Protein AF-A0A3B9UQI2-F1 (afdb_monomer)

Structure (mmCIF, N/CA/C/O backbone):
data_AF-A0A3B9UQI2-F1
#
_entry.id   AF-A0A3B9UQI2-F1
#
loop_
_atom_site.group_PDB
_atom_site.id
_atom_site.type_symbol
_atom_site.label_atom_id
_atom_site.label_alt_id
_atom_site.label_comp_id
_atom_site.label_asym_id
_atom_site.label_entity_id
_atom_site.label_seq_id
_atom_site.pdbx_PDB_ins_code
_atom_site.Cartn_x
_atom_site.Cartn_y
_atom_site.Cartn_z
_atom_site.occupancy
_atom_site.B_iso_or_equiv
_atom_site.auth_seq_id
_atom_site.auth_comp_id
_atom_site.auth_asym_id
_atom_site.auth_atom_id
_atom_site.pdbx_PDB_model_num
ATOM 1 N N . MET A 1 1 ? -28.821 12.471 5.428 1.00 46.06 1 MET A N 1
AT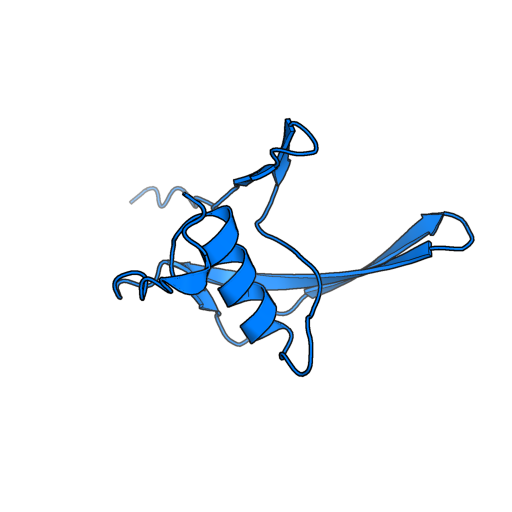OM 2 C CA . MET A 1 1 ? -27.438 12.896 5.689 1.00 46.06 1 MET A CA 1
ATOM 3 C C . MET A 1 1 ? -26.778 12.873 4.334 1.00 46.06 1 MET A C 1
ATOM 5 O O . MET A 1 1 ? -26.835 11.831 3.697 1.00 46.06 1 MET A O 1
ATOM 9 N N . ASP A 1 2 ? -26.311 14.015 3.836 1.00 52.88 2 ASP A N 1
ATOM 10 C CA . ASP A 1 2 ? -25.427 14.006 2.671 1.00 52.88 2 ASP A CA 1
ATOM 11 C C . ASP A 1 2 ? -24.122 13.367 3.146 1.00 52.88 2 ASP A C 1
ATOM 13 O O . ASP A 1 2 ? -23.292 14.019 3.777 1.00 52.88 2 ASP A O 1
ATOM 17 N N . GLU A 1 3 ? -24.002 12.053 2.971 1.00 65.75 3 GLU A N 1
ATOM 18 C CA . GLU A 1 3 ? -22.759 11.331 3.223 1.00 65.75 3 GLU A CA 1
ATOM 19 C C . GLU A 1 3 ? -21.798 11.698 2.096 1.00 65.75 3 GLU A C 1
ATOM 21 O O . GLU A 1 3 ? -21.705 11.022 1.071 1.00 65.75 3 GLU A O 1
ATOM 26 N N . ASN A 1 4 ? -21.136 12.844 2.249 1.00 81.81 4 ASN A N 1
ATOM 27 C CA . ASN A 1 4 ? -20.018 13.201 1.396 1.00 81.81 4 ASN A CA 1
ATOM 28 C C . ASN A 1 4 ? -18.945 12.135 1.603 1.00 81.81 4 ASN A C 1
ATOM 30 O O . ASN A 1 4 ? -18.316 12.070 2.655 1.00 81.81 4 ASN A O 1
ATOM 34 N N . LEU A 1 5 ? -18.791 11.269 0.607 1.00 85.69 5 LEU A N 1
ATOM 35 C CA . LEU A 1 5 ? -17.752 10.256 0.594 1.00 85.69 5 LEU A CA 1
ATOM 36 C C . LEU A 1 5 ? -16.394 10.954 0.503 1.00 85.69 5 LEU A C 1
ATOM 38 O O . LEU A 1 5 ? -16.059 11.558 -0.520 1.00 85.69 5 LEU A O 1
ATOM 42 N N . GLU A 1 6 ? -15.624 10.868 1.579 1.00 89.50 6 GLU A N 1
ATOM 43 C CA . GLU A 1 6 ? -14.277 11.416 1.660 1.00 89.50 6 GLU A CA 1
ATOM 44 C C . GLU A 1 6 ? -13.240 10.306 1.475 1.00 89.50 6 GLU A C 1
ATOM 46 O O . GLU A 1 6 ? -13.433 9.164 1.891 1.00 89.50 6 GLU A O 1
ATOM 51 N N . PHE A 1 7 ? -12.119 10.651 0.842 1.00 91.06 7 PHE A N 1
ATOM 52 C CA . PHE A 1 7 ? -10.990 9.747 0.654 1.00 91.06 7 PHE A CA 1
ATOM 53 C C . PHE A 1 7 ? -9.723 10.378 1.212 1.00 91.06 7 PHE A C 1
ATOM 55 O O . PHE A 1 7 ? -9.452 11.561 0.993 1.00 91.06 7 PHE A O 1
ATOM 62 N N . LEU A 1 8 ? -8.905 9.558 1.868 1.00 90.38 8 LEU A N 1
ATOM 63 C CA . LEU A 1 8 ? -7.564 9.948 2.267 1.00 90.38 8 LEU A CA 1
ATOM 64 C C . LEU A 1 8 ? -6.662 10.065 1.031 1.00 90.38 8 LEU A C 1
ATOM 66 O O . LEU A 1 8 ? -6.491 9.104 0.281 1.00 90.38 8 LEU A O 1
ATOM 70 N N . ALA A 1 9 ? -6.025 11.220 0.862 1.00 91.69 9 ALA A N 1
ATOM 71 C CA . ALA A 1 9 ? -4.920 11.408 -0.069 1.00 91.69 9 ALA A CA 1
ATOM 72 C C . ALA A 1 9 ? -3.712 11.979 0.677 1.00 91.69 9 ALA A C 1
ATOM 74 O O . ALA A 1 9 ? -3.852 12.839 1.545 1.00 91.69 9 ALA A O 1
ATOM 75 N N . VAL A 1 10 ? -2.519 11.537 0.299 1.00 90.06 10 VAL A N 1
ATOM 76 C CA . VAL A 1 10 ? -1.242 12.007 0.833 1.00 90.06 10 VAL A CA 1
ATOM 77 C C . VAL A 1 10 ? -0.502 12.818 -0.221 1.00 90.06 10 VAL A C 1
ATOM 79 O O . VAL A 1 10 ? -0.596 12.564 -1.428 1.00 90.06 10 VAL A O 1
ATOM 82 N N . LYS A 1 11 ? 0.247 13.827 0.227 1.00 88.75 11 LYS A N 1
ATOM 83 C CA . LYS A 1 11 ? 1.094 14.631 -0.652 1.00 88.75 11 LYS A CA 1
ATOM 84 C C . LYS A 1 11 ? 2.521 14.105 -0.599 1.00 88.75 11 LYS A C 1
ATOM 86 O O . LYS A 1 11 ? 3.244 14.332 0.367 1.00 88.75 11 LYS A O 1
ATOM 91 N N . SER A 1 12 ? 2.946 13.448 -1.672 1.00 81.44 12 SER A N 1
ATOM 92 C CA . SER A 1 12 ? 4.299 12.901 -1.787 1.00 81.44 12 SER A CA 1
ATOM 93 C C . SER A 1 12 ? 5.351 14.011 -1.672 1.00 81.44 12 SER A C 1
ATOM 95 O O . SER A 1 12 ? 5.376 14.918 -2.507 1.00 81.44 12 SER A O 1
ATOM 97 N N . LYS A 1 13 ? 6.269 13.911 -0.698 1.00 78.31 13 LYS A N 1
ATOM 98 C CA . LYS A 1 13 ? 7.411 14.842 -0.559 1.00 78.31 13 LYS A CA 1
ATOM 99 C C . LYS A 1 13 ? 8.331 14.815 -1.787 1.00 78.31 13 LYS A C 1
ATOM 101 O O . LYS A 1 13 ? 8.786 15.861 -2.232 1.00 78.31 13 LYS A O 1
ATOM 106 N N . LEU A 1 14 ? 8.553 13.631 -2.368 1.00 77.25 14 LEU A N 1
ATOM 107 C CA . LEU A 1 14 ? 9.452 13.434 -3.514 1.00 77.25 14 LEU A CA 1
ATOM 108 C C . LEU A 1 14 ? 8.915 14.038 -4.815 1.00 77.25 14 LEU A C 1
ATOM 110 O O . LEU A 1 14 ? 9.676 14.580 -5.609 1.00 77.25 14 LEU A O 1
ATOM 114 N N . SER A 1 15 ? 7.609 13.910 -5.061 1.00 80.12 15 SER A N 1
ATOM 115 C CA . SER A 1 15 ? 7.012 14.311 -6.342 1.00 80.12 15 SER A CA 1
ATOM 116 C C . SER A 1 15 ? 6.113 15.544 -6.262 1.00 80.12 15 SER A C 1
ATOM 118 O O . SER A 1 15 ? 5.655 16.014 -7.300 1.00 80.12 15 SER A O 1
ATOM 120 N N . ASN A 1 16 ? 5.851 16.058 -5.056 1.00 85.38 16 ASN A N 1
ATOM 121 C CA . ASN A 1 16 ? 4.940 17.170 -4.767 1.00 85.38 16 ASN A CA 1
ATOM 122 C C . ASN A 1 16 ? 3.523 16.983 -5.354 1.00 85.38 16 ASN A C 1
ATOM 124 O O . ASN A 1 16 ? 2.820 17.956 -5.633 1.00 85.38 16 ASN A O 1
ATOM 128 N N . ARG A 1 17 ? 3.102 15.727 -5.551 1.00 88.31 17 ARG A N 1
ATOM 129 C CA . ARG A 1 17 ? 1.797 15.337 -6.098 1.00 88.31 17 ARG A CA 1
ATOM 130 C C . ARG A 1 17 ? 0.939 14.673 -5.027 1.00 88.31 17 ARG A C 1
ATOM 132 O O . ARG A 1 17 ? 1.463 13.968 -4.166 1.00 88.31 17 ARG A O 1
ATOM 139 N N . TRP A 1 18 ? -0.367 14.898 -5.120 1.00 92.31 18 TRP A N 1
ATOM 140 C CA . TRP A 1 18 ? -1.369 14.189 -4.330 1.00 92.31 18 TRP A CA 1
ATOM 141 C C . TRP A 1 18 ? -1.645 12.813 -4.932 1.00 92.31 18 TRP A C 1
ATOM 143 O O . TRP A 1 18 ? -1.698 12.666 -6.156 1.00 92.31 18 TRP A O 1
ATOM 153 N N . GLY A 1 19 ? -1.823 11.818 -4.074 1.00 92.38 19 GLY A N 1
ATOM 154 C CA . GLY A 1 19 ? -2.208 10.463 -4.451 1.00 92.38 19 GLY A CA 1
ATOM 155 C C . GLY A 1 19 ? -2.583 9.642 -3.224 1.00 92.38 19 GLY A C 1
ATOM 156 O O . GLY A 1 19 ? -2.611 10.165 -2.116 1.00 92.38 19 GLY A O 1
ATOM 157 N N . PHE A 1 20 ? -2.875 8.361 -3.419 1.00 93.62 20 PHE A N 1
ATOM 158 C CA . PHE A 1 20 ? -3.077 7.439 -2.302 1.00 93.62 20 PHE A CA 1
ATOM 159 C C . PHE A 1 20 ? -1.746 7.031 -1.679 1.00 93.62 20 PHE A C 1
ATOM 161 O O . PHE A 1 20 ? -0.723 7.008 -2.377 1.00 93.62 20 PHE A O 1
ATOM 168 N N . ALA A 1 21 ? -1.797 6.696 -0.388 1.00 93.44 21 ALA A N 1
ATOM 169 C CA . ALA A 1 21 ? -0.660 6.117 0.304 1.00 93.44 21 ALA A CA 1
ATOM 170 C C . ALA A 1 21 ? -0.258 4.807 -0.373 1.00 93.44 21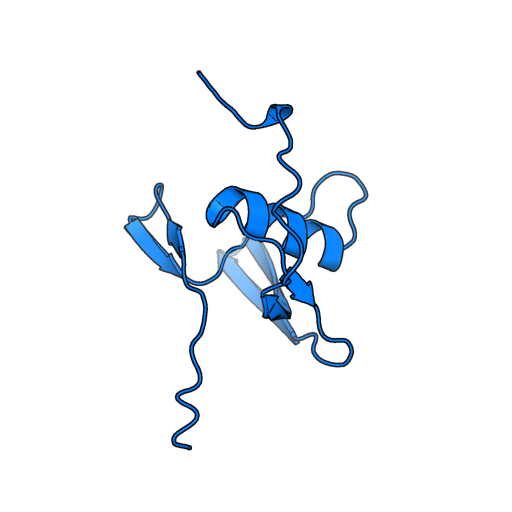 ALA A C 1
ATOM 172 O O . ALA A 1 21 ? -1.123 4.009 -0.757 1.00 93.44 21 ALA A O 1
ATOM 173 N N . LYS A 1 22 ? 1.039 4.633 -0.621 1.00 93.50 22 LYS A N 1
ATOM 174 C CA . LYS A 1 22 ? 1.536 3.496 -1.402 1.00 93.50 22 LYS A CA 1
ATOM 175 C C . LYS A 1 22 ? 3.043 3.310 -1.203 1.00 93.50 22 LYS A C 1
ATOM 177 O O . LYS A 1 22 ? 3.812 4.267 -1.321 1.00 93.50 22 LYS A O 1
ATOM 182 N N . GLY A 1 23 ? 3.451 2.052 -1.262 1.00 93.38 23 GLY A N 1
ATOM 183 C CA . GLY A 1 23 ? 4.841 1.682 -1.472 1.00 93.38 23 GLY A CA 1
ATOM 184 C C . GLY A 1 23 ? 4.978 0.266 -1.991 1.00 93.38 23 GLY A C 1
ATOM 185 O O . GLY A 1 23 ? 4.056 -0.273 -2.612 1.00 93.38 23 GLY A O 1
ATOM 186 N N . HIS A 1 24 ? 6.177 -0.281 -1.852 1.00 95.31 24 HIS A N 1
ATOM 187 C CA . HIS A 1 24 ? 6.485 -1.620 -2.334 1.00 95.31 24 HIS A CA 1
ATOM 188 C C . HIS A 1 24 ? 6.295 -2.627 -1.205 1.00 95.31 24 HIS A C 1
ATOM 190 O O . HIS A 1 24 ? 6.458 -2.291 -0.040 1.00 95.31 24 HIS A O 1
ATOM 196 N N . VAL A 1 25 ? 5.968 -3.864 -1.573 1.00 95.81 25 VAL A N 1
ATOM 197 C CA . VAL A 1 25 ? 5.995 -4.978 -0.623 1.00 95.81 25 VAL A CA 1
ATOM 198 C C . VAL A 1 25 ? 7.433 -5.176 -0.160 1.00 95.81 25 VAL A C 1
ATOM 200 O O . VAL A 1 25 ? 8.340 -5.260 -0.996 1.00 95.81 25 VAL A O 1
ATOM 203 N N . GLU A 1 26 ? 7.631 -5.250 1.152 1.00 94.12 26 GLU A N 1
ATOM 204 C CA . GLU A 1 26 ? 8.936 -5.471 1.766 1.00 94.12 26 GLU A CA 1
ATOM 205 C C . GLU A 1 26 ? 8.996 -6.848 2.440 1.00 94.12 26 GLU A C 1
ATOM 207 O O . GLU A 1 26 ? 8.007 -7.348 2.968 1.00 94.12 26 GLU A O 1
ATOM 212 N N . PHE A 1 27 ? 10.175 -7.476 2.427 1.00 92.56 27 PHE A N 1
ATOM 213 C CA . PHE A 1 27 ? 10.428 -8.774 3.068 1.00 92.56 27 PHE A CA 1
ATOM 214 C C . PHE A 1 27 ? 9.394 -9.863 2.706 1.00 92.56 27 PHE A C 1
ATOM 216 O O . PHE A 1 27 ? 9.289 -10.245 1.541 1.00 92.56 27 PHE A O 1
ATOM 223 N N . GLU A 1 28 ? 8.682 -10.392 3.706 1.00 94.88 28 GLU A N 1
ATOM 224 C CA . GLU A 1 28 ? 7.651 -11.430 3.583 1.00 94.88 28 GLU A CA 1
ATOM 225 C C . GLU A 1 28 ? 6.241 -10.876 3.869 1.00 94.88 28 GLU A C 1
ATOM 227 O O . GLU A 1 28 ? 5.330 -11.641 4.185 1.00 94.88 28 GLU A O 1
ATOM 232 N N . GLU A 1 29 ? 6.051 -9.554 3.772 1.00 96.25 29 GLU A N 1
ATOM 233 C CA . GLU A 1 29 ? 4.744 -8.924 3.964 1.00 96.25 29 GLU A CA 1
ATOM 234 C C . GLU A 1 29 ? 3.717 -9.422 2.941 1.00 96.25 29 GLU A C 1
ATOM 236 O O . GLU A 1 29 ? 3.977 -9.577 1.742 1.00 96.25 29 GLU A O 1
ATOM 241 N N . THR A 1 30 ? 2.485 -9.593 3.404 1.00 96.81 30 THR A N 1
ATOM 242 C CA . THR A 1 30 ? 1.324 -9.651 2.523 1.00 96.81 30 THR A CA 1
ATOM 243 C C . THR A 1 30 ? 1.001 -8.261 1.980 1.00 96.81 30 THR A C 1
ATOM 245 O O . THR A 1 30 ? 1.233 -7.241 2.622 1.00 96.81 30 THR A O 1
ATOM 248 N N . GLU A 1 31 ? 0.337 -8.204 0.825 1.00 96.75 31 GLU A N 1
ATOM 249 C CA . GLU A 1 31 ? -0.106 -6.942 0.213 1.00 96.75 31 GLU A CA 1
ATOM 250 C C . GLU A 1 31 ? -0.939 -6.064 1.168 1.00 96.75 31 GLU A C 1
ATOM 252 O O . GLU A 1 31 ? -0.893 -4.836 1.094 1.00 96.75 31 GLU A O 1
ATOM 257 N N . LYS A 1 32 ? -1.708 -6.692 2.070 1.00 96.62 32 LYS A N 1
ATOM 258 C CA . LYS A 1 32 ? -2.513 -5.994 3.080 1.00 96.62 32 LYS A CA 1
ATOM 259 C C . LYS A 1 32 ? -1.658 -5.437 4.218 1.00 96.62 32 LYS A C 1
ATOM 261 O O . LYS A 1 32 ? -1.960 -4.349 4.699 1.00 96.62 32 LYS A O 1
ATOM 266 N N . GLU A 1 33 ? -0.635 -6.166 4.657 1.00 96.56 33 GLU A N 1
ATOM 267 C CA . GLU A 1 33 ? 0.315 -5.685 5.670 1.00 96.56 33 GLU A CA 1
ATOM 268 C C . GLU A 1 33 ? 1.104 -4.496 5.129 1.00 96.56 33 GLU A C 1
ATOM 270 O O . GLU A 1 33 ? 1.105 -3.445 5.765 1.00 96.56 33 GLU A O 1
ATOM 275 N N . THR A 1 34 ? 1.621 -4.605 3.902 1.00 97.00 34 THR A N 1
ATOM 276 C CA . THR A 1 34 ? 2.265 -3.493 3.194 1.00 97.00 34 THR A CA 1
ATOM 277 C C . THR A 1 34 ? 1.345 -2.274 3.105 1.00 97.00 34 THR A C 1
ATOM 279 O O . THR A 1 34 ? 1.748 -1.170 3.452 1.00 97.00 34 THR A O 1
ATOM 282 N N . ALA A 1 35 ? 0.082 -2.444 2.694 1.00 96.19 35 ALA A N 1
ATOM 283 C CA . ALA A 1 35 ? -0.854 -1.321 2.595 1.00 96.19 35 ALA A CA 1
ATOM 284 C C . ALA A 1 35 ? -1.119 -0.636 3.950 1.00 96.19 35 ALA A C 1
ATOM 286 O O . ALA A 1 35 ? -1.226 0.588 4.001 1.00 96.19 35 ALA A O 1
ATOM 287 N N . LYS A 1 36 ? -1.212 -1.402 5.045 1.00 95.25 36 LYS A N 1
ATOM 288 C CA . LYS A 1 36 ? -1.373 -0.847 6.398 1.00 95.25 36 LYS A CA 1
ATOM 289 C C . LYS A 1 36 ? -0.131 -0.081 6.851 1.00 95.25 36 LYS A C 1
ATOM 291 O O . LYS A 1 36 ? -0.280 1.030 7.353 1.00 95.25 36 LYS A O 1
ATOM 296 N N . ARG A 1 37 ? 1.062 -0.652 6.652 1.00 95.69 37 ARG A N 1
ATOM 297 C CA . ARG A 1 37 ? 2.339 -0.019 7.009 1.00 95.69 37 ARG A CA 1
ATOM 298 C C . ARG A 1 37 ? 2.531 1.302 6.263 1.00 95.69 37 ARG A C 1
ATOM 300 O O . ARG A 1 37 ? 2.730 2.327 6.895 1.00 95.69 37 ARG A O 1
ATOM 307 N N . GLU A 1 38 ? 2.361 1.309 4.945 1.00 95.25 38 GLU A N 1
ATOM 308 C CA . GLU A 1 38 ? 2.549 2.509 4.114 1.00 95.25 38 GLU A CA 1
ATOM 309 C C . GLU A 1 38 ? 1.573 3.643 4.470 1.00 95.25 38 GLU A C 1
ATOM 311 O O . GLU A 1 38 ? 1.927 4.820 4.442 1.00 95.25 38 GLU A O 1
ATOM 316 N N . VAL A 1 39 ? 0.328 3.311 4.833 1.00 93.88 39 VAL A N 1
ATOM 317 C CA . VAL A 1 39 ? -0.640 4.308 5.319 1.00 93.88 39 VAL A CA 1
ATOM 318 C C . VAL A 1 39 ? -0.212 4.878 6.673 1.00 93.88 39 VAL A C 1
ATOM 320 O O . VAL A 1 39 ? -0.333 6.087 6.887 1.00 93.88 39 VAL A O 1
ATOM 323 N N . LEU A 1 40 ? 0.317 4.044 7.569 1.00 92.00 40 LEU A N 1
ATOM 324 C CA . LEU A 1 40 ? 0.851 4.499 8.850 1.00 92.00 40 LEU A CA 1
ATOM 325 C C . LEU A 1 40 ? 2.082 5.403 8.653 1.00 92.00 40 LEU A C 1
ATOM 327 O O . LEU A 1 40 ? 2.113 6.493 9.216 1.00 92.00 40 LEU A O 1
ATOM 331 N N . GLU A 1 41 ? 3.031 5.013 7.804 1.00 89.81 41 GLU A N 1
ATOM 332 C CA . GLU A 1 41 ? 4.248 5.777 7.487 1.00 89.81 41 GLU A CA 1
ATOM 333 C C . GLU A 1 41 ? 3.943 7.136 6.828 1.00 89.81 41 GLU A C 1
ATOM 335 O O . GLU A 1 41 ? 4.479 8.178 7.222 1.00 89.81 41 GLU A O 1
ATOM 340 N N . GLU A 1 42 ? 3.077 7.158 5.807 1.00 90.06 42 GLU A N 1
ATOM 341 C CA . GLU A 1 42 ? 2.832 8.367 5.009 1.00 90.06 42 GLU A CA 1
ATOM 342 C C . GLU A 1 42 ? 1.758 9.291 5.608 1.00 90.06 42 GLU A C 1
ATOM 344 O O . GLU A 1 42 ? 1.774 10.498 5.331 1.00 90.06 42 GLU A O 1
ATOM 349 N N . ALA A 1 43 ? 0.821 8.757 6.402 1.00 89.44 43 ALA A N 1
ATOM 350 C CA . ALA A 1 43 ? -0.323 9.507 6.934 1.00 89.44 43 ALA A CA 1
ATOM 351 C C . ALA A 1 43 ? -0.491 9.445 8.463 1.00 89.44 43 ALA A C 1
ATOM 353 O O . ALA A 1 43 ? -1.290 10.213 9.002 1.00 89.44 43 ALA A O 1
ATOM 354 N N . GLY A 1 44 ? 0.246 8.588 9.175 1.00 88.00 44 GLY A N 1
ATOM 355 C CA . GLY A 1 44 ? 0.213 8.510 10.640 1.00 88.00 44 GLY A CA 1
ATOM 356 C C . GLY A 1 44 ? -1.079 7.931 11.219 1.00 88.00 44 GLY A C 1
ATOM 357 O O . GLY A 1 44 ? -1.431 8.243 12.356 1.00 88.00 44 GLY A O 1
ATOM 358 N N . ILE A 1 45 ? -1.815 7.134 10.441 1.00 88.88 45 ILE A N 1
ATOM 359 C CA . ILE A 1 45 ? -3.140 6.621 10.811 1.00 88.88 45 ILE A CA 1
ATOM 360 C C . ILE A 1 45 ? -3.245 5.114 10.598 1.00 88.88 45 ILE A C 1
ATOM 362 O O . ILE A 1 45 ? -2.704 4.558 9.647 1.00 88.88 45 ILE A O 1
ATOM 366 N N . ASN A 1 46 ? -4.000 4.459 11.477 1.00 92.25 46 ASN A N 1
ATOM 367 C CA . ASN A 1 46 ? -4.369 3.059 11.322 1.00 92.25 46 ASN A CA 1
ATOM 368 C C . ASN A 1 46 ? -5.600 2.921 10.428 1.00 92.25 46 ASN A C 1
ATOM 370 O O . ASN A 1 46 ? -6.521 3.740 10.483 1.00 92.25 46 ASN A O 1
ATOM 374 N N . ILE A 1 47 ? -5.657 1.823 9.677 1.00 94.12 47 ILE A N 1
ATOM 375 C CA . ILE A 1 47 ? -6.799 1.497 8.823 1.00 94.12 47 ILE A CA 1
ATOM 376 C C . ILE A 1 47 ? -7.243 0.042 8.967 1.00 94.12 47 ILE A C 1
ATOM 378 O O . ILE A 1 47 ? -6.435 -0.872 9.174 1.00 94.12 47 ILE A O 1
ATOM 382 N N . ASN A 1 48 ? -8.539 -0.175 8.766 1.00 94.88 48 ASN A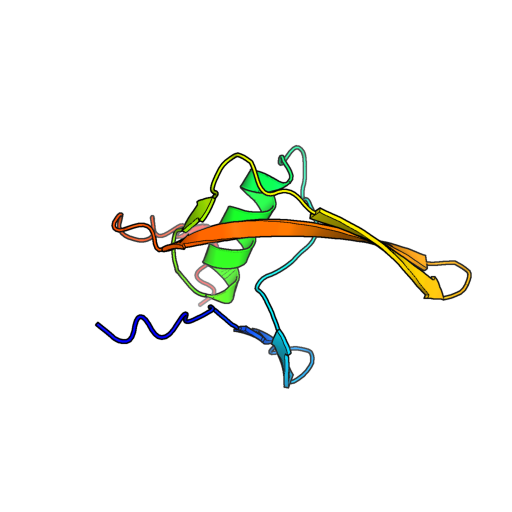 N 1
ATOM 383 C CA . ASN A 1 48 ? -9.144 -1.491 8.632 1.00 94.88 48 ASN A CA 1
ATOM 384 C C . ASN A 1 48 ? -9.467 -1.736 7.159 1.00 94.88 48 ASN A C 1
ATOM 386 O O . ASN A 1 48 ? -10.324 -1.080 6.575 1.00 94.88 48 ASN A O 1
ATOM 390 N N . ILE A 1 49 ? -8.740 -2.667 6.539 1.00 95.69 49 ILE A N 1
ATOM 391 C CA . ILE A 1 49 ? -8.978 -3.051 5.14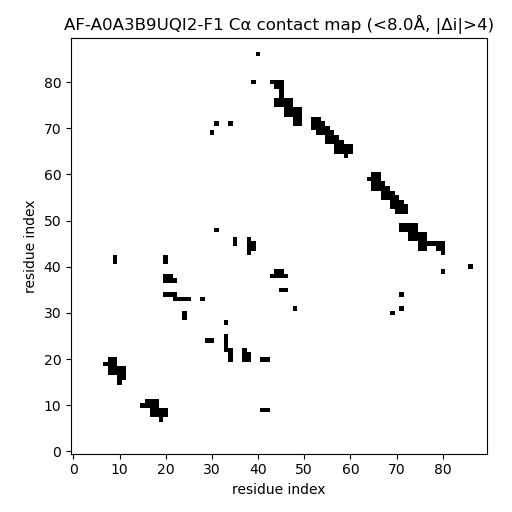5 1.00 95.69 49 ILE A CA 1
ATOM 392 C C . ILE A 1 49 ? -10.242 -3.903 5.085 1.00 95.69 49 ILE A C 1
ATOM 394 O O . ILE A 1 49 ? -10.316 -4.941 5.745 1.00 95.69 49 ILE A O 1
ATOM 398 N N . HIS A 1 50 ? -11.197 -3.498 4.251 1.00 95.19 50 HIS A N 1
ATOM 399 C CA . HIS A 1 50 ? -12.389 -4.289 3.994 1.00 95.19 50 HIS A CA 1
ATOM 400 C C . HIS A 1 50 ? -12.046 -5.521 3.162 1.00 95.19 50 HIS A C 1
ATOM 402 O O . HIS A 1 50 ? -11.386 -5.452 2.119 1.00 95.19 50 HIS A O 1
ATOM 408 N N . ASP A 1 51 ? -12.564 -6.663 3.594 1.00 90.75 51 ASP A N 1
ATOM 409 C CA . ASP A 1 51 ? -12.585 -7.847 2.754 1.00 90.75 51 ASP A CA 1
ATOM 410 C C . ASP A 1 51 ? -13.563 -7.665 1.587 1.00 90.75 51 ASP A C 1
ATOM 412 O O . ASP A 1 51 ? -14.586 -6.993 1.693 1.00 90.75 51 ASP A O 1
ATOM 416 N N . GLY A 1 52 ? -13.242 -8.273 0.444 1.00 92.69 52 GLY A N 1
ATOM 417 C CA . GLY A 1 52 ? -14.103 -8.251 -0.743 1.00 92.69 52 GLY A CA 1
ATOM 418 C C . GLY A 1 52 ? -13.764 -7.183 -1.784 1.00 92.69 52 GLY A C 1
ATOM 419 O O . GLY A 1 52 ? -14.260 -7.283 -2.905 1.00 92.69 52 GLY A O 1
ATOM 420 N N . PHE A 1 53 ? -12.869 -6.232 -1.489 1.00 96.06 53 PHE A N 1
ATOM 421 C CA . PHE A 1 53 ? -12.312 -5.333 -2.504 1.00 96.06 53 PHE A CA 1
ATOM 422 C C . PHE A 1 53 ? -10.792 -5.479 -2.621 1.00 96.06 53 PHE A C 1
ATOM 424 O O . PHE A 1 53 ? -10.032 -5.079 -1.740 1.00 96.06 53 PHE A O 1
ATOM 431 N N . ARG A 1 54 ? -10.351 -6.034 -3.753 1.00 96.50 54 ARG A N 1
ATOM 432 C CA . ARG A 1 54 ? -8.951 -6.072 -4.184 1.00 96.50 54 ARG A CA 1
ATOM 433 C C . ARG A 1 54 ? -8.909 -5.869 -5.690 1.00 96.50 54 ARG A C 1
ATOM 435 O O . ARG A 1 54 ? -9.399 -6.716 -6.437 1.00 96.50 54 ARG A O 1
ATOM 442 N N . MET A 1 55 ? -8.306 -4.777 -6.141 1.00 97.50 55 MET A N 1
ATOM 443 C CA . MET A 1 55 ? -8.166 -4.476 -7.565 1.00 97.50 55 MET A CA 1
ATOM 444 C C . MET A 1 55 ? -6.694 -4.449 -7.952 1.00 97.50 55 MET A C 1
ATOM 446 O O . MET A 1 55 ? -5.902 -3.753 -7.334 1.00 97.50 55 MET A O 1
ATOM 450 N N . LYS A 1 56 ? -6.336 -5.184 -9.003 1.00 97.56 56 LYS A N 1
ATOM 451 C CA . LYS A 1 56 ? -4.987 -5.199 -9.568 1.00 97.56 56 LYS A CA 1
ATOM 452 C C . LYS A 1 56 ? -4.973 -4.457 -10.898 1.00 97.56 56 LYS A C 1
ATOM 454 O O . LYS A 1 56 ? -5.846 -4.690 -11.734 1.00 97.56 56 LYS A O 1
ATOM 459 N N . ILE A 1 57 ? -3.965 -3.616 -11.103 1.00 97.31 57 ILE A N 1
ATOM 460 C CA . ILE A 1 57 ? -3.617 -3.070 -12.417 1.00 97.31 57 ILE A CA 1
ATOM 461 C C . ILE A 1 57 ? -2.156 -3.371 -12.740 1.00 97.31 57 ILE A C 1
ATOM 463 O O . ILE A 1 57 ? -1.292 -3.327 -11.866 1.00 97.31 57 ILE A O 1
ATOM 467 N N . ASP A 1 58 ? -1.886 -3.608 -14.020 1.00 97.06 58 ASP A N 1
ATOM 468 C CA . ASP A 1 58 ? -0.547 -3.832 -14.551 1.00 97.06 58 ASP A CA 1
ATOM 469 C C . ASP A 1 58 ? -0.283 -2.856 -15.693 1.00 97.06 58 ASP A C 1
ATOM 471 O O . ASP A 1 58 ? -1.084 -2.727 -16.622 1.00 97.06 58 ASP A O 1
ATOM 475 N N . TYR A 1 59 ? 0.857 -2.175 -15.655 1.00 94.94 59 TYR A N 1
ATOM 476 C CA . TYR A 1 59 ? 1.274 -1.285 -16.732 1.00 94.94 59 TYR A CA 1
ATOM 477 C C . TYR A 1 59 ? 2.792 -1.247 -16.882 1.00 94.94 59 TYR A C 1
ATOM 479 O O . TYR A 1 59 ? 3.552 -1.669 -16.013 1.00 94.94 59 TYR A O 1
ATOM 487 N N . LYS A 1 60 ? 3.260 -0.745 -18.024 1.00 96.25 60 LYS A N 1
ATOM 488 C CA . LYS A 1 60 ? 4.684 -0.512 -18.271 1.00 96.25 60 LYS A CA 1
ATOM 489 C C . LYS A 1 60 ? 5.005 0.950 -18.004 1.00 96.25 60 LYS A C 1
ATOM 491 O O . LYS A 1 60 ? 4.367 1.825 -18.579 1.00 96.25 60 LYS A O 1
ATOM 496 N N . ILE A 1 61 ? 6.002 1.211 -17.161 1.00 91.44 61 ILE A N 1
ATOM 497 C CA . ILE A 1 61 ? 6.584 2.557 -17.031 1.00 91.44 61 ILE A CA 1
ATOM 498 C C . ILE A 1 61 ? 7.456 2.846 -18.258 1.00 91.44 61 ILE A C 1
ATOM 500 O O . ILE A 1 61 ? 7.437 3.949 -18.795 1.00 91.44 61 ILE A O 1
ATOM 504 N N . ASN A 1 62 ? 8.205 1.841 -18.714 1.00 94.00 62 ASN A N 1
ATOM 505 C CA . ASN A 1 62 ? 8.955 1.832 -19.968 1.00 94.00 62 ASN A CA 1
ATOM 506 C C . ASN A 1 62 ? 9.118 0.377 -20.452 1.00 94.00 62 ASN A C 1
ATOM 508 O O . ASN A 1 62 ? 8.563 -0.542 -19.848 1.00 94.00 62 ASN A O 1
ATOM 512 N N . GLU A 1 63 ? 9.861 0.146 -21.537 1.00 93.69 63 GLU A N 1
ATOM 513 C CA . GLU A 1 63 ? 10.024 -1.193 -22.128 1.00 93.69 63 GLU A CA 1
ATOM 514 C C . GLU A 1 63 ? 10.571 -2.243 -21.149 1.00 93.69 63 GLU A C 1
ATOM 516 O O . GLU A 1 63 ? 10.193 -3.413 -21.241 1.00 93.69 63 GLU A O 1
ATOM 521 N N . ASN A 1 64 ? 11.380 -1.809 -20.179 1.00 95.19 64 ASN A N 1
ATOM 522 C CA . ASN A 1 64 ? 12.087 -2.674 -19.238 1.00 95.19 64 ASN A CA 1
ATOM 523 C C . ASN A 1 64 ? 11.424 -2.743 -17.857 1.00 95.19 64 ASN A C 1
ATOM 525 O O . ASN A 1 64 ? 11.651 -3.698 -17.119 1.00 95.19 64 ASN A O 1
ATOM 529 N N . ILE A 1 65 ? 10.600 -1.755 -17.495 1.00 94.88 65 ILE A N 1
ATOM 530 C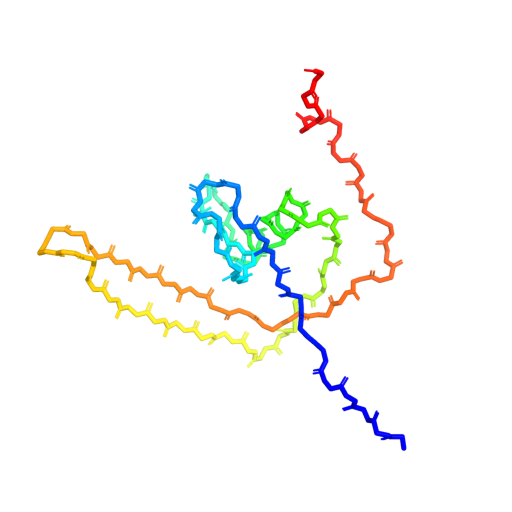 CA . ILE A 1 65 ? 9.986 -1.663 -16.167 1.00 94.88 65 ILE A CA 1
ATOM 531 C C . ILE A 1 65 ? 8.483 -1.902 -16.273 1.00 94.88 65 ILE A C 1
ATOM 533 O O . ILE A 1 65 ? 7.721 -1.042 -16.728 1.00 94.88 65 ILE A O 1
ATOM 537 N N . LYS A 1 66 ? 8.058 -3.074 -15.797 1.00 94.88 66 LYS A N 1
ATOM 538 C CA . LYS A 1 66 ? 6.656 -3.389 -15.516 1.00 94.88 66 LYS A CA 1
ATOM 539 C C . LYS A 1 66 ? 6.335 -2.998 -14.082 1.00 94.88 66 LYS A C 1
ATOM 541 O O . LYS A 1 66 ? 7.151 -3.203 -13.188 1.00 94.88 66 LYS A O 1
ATOM 546 N N . LYS A 1 67 ? 5.148 -2.447 -13.881 1.00 94.44 67 LYS A N 1
ATOM 547 C CA . LYS A 1 67 ? 4.621 -2.086 -12.578 1.00 94.44 67 LYS A CA 1
ATOM 548 C C . LYS A 1 67 ? 3.273 -2.756 -12.374 1.00 94.44 67 LYS A C 1
ATOM 550 O O . LYS A 1 67 ? 2.382 -2.629 -13.210 1.00 94.44 67 LYS A O 1
ATOM 555 N N . GLU A 1 68 ? 3.171 -3.440 -11.249 1.00 96.62 68 GLU A N 1
ATOM 556 C CA . GLU A 1 68 ? 1.940 -3.984 -10.696 1.00 96.62 68 GLU A CA 1
ATOM 557 C C . GLU A 1 68 ? 1.504 -3.078 -9.540 1.00 96.62 68 GLU A C 1
ATOM 559 O O . GLU A 1 68 ? 2.341 -2.626 -8.754 1.00 96.62 68 GLU A O 1
ATOM 564 N N . VAL A 1 69 ? 0.213 -2.758 -9.465 1.00 96.81 69 VAL A N 1
ATOM 565 C CA . VAL A 1 69 ? -0.367 -1.974 -8.368 1.00 96.81 69 VAL A CA 1
ATOM 566 C C . VAL A 1 69 ? -1.634 -2.663 -7.888 1.00 96.81 69 VAL A C 1
ATOM 568 O O . VAL A 1 69 ? -2.531 -2.943 -8.686 1.00 96.81 69 VAL A O 1
ATOM 571 N N . ILE A 1 70 ? -1.702 -2.907 -6.581 1.00 97.75 70 ILE A N 1
ATOM 572 C CA . ILE A 1 70 ? -2.861 -3.481 -5.903 1.00 97.75 70 ILE A CA 1
ATOM 573 C C . ILE A 1 70 ? -3.548 -2.385 -5.091 1.00 97.75 70 ILE A C 1
ATOM 575 O O . ILE A 1 70 ? -2.903 -1.672 -4.328 1.00 97.75 70 ILE A O 1
ATOM 579 N N . PHE A 1 71 ? -4.858 -2.256 -5.264 1.00 97.19 71 PHE A N 1
ATOM 580 C CA . PHE A 1 71 ? -5.714 -1.349 -4.516 1.00 97.19 71 PHE A CA 1
ATOM 581 C C . PHE A 1 71 ? -6.595 -2.134 -3.555 1.00 97.19 71 PHE A C 1
ATOM 583 O O . PHE A 1 71 ? -7.187 -3.154 -3.925 1.00 97.19 71 PHE A O 1
ATOM 590 N N . PHE A 1 72 ? -6.733 -1.584 -2.355 1.00 97.44 72 PHE A N 1
ATOM 591 C CA . PHE A 1 72 ? -7.650 -2.034 -1.319 1.00 97.44 72 PHE A CA 1
ATOM 592 C C . PHE A 1 72 ? -8.598 -0.897 -0.941 1.00 97.44 72 PHE A C 1
ATOM 594 O O . PHE A 1 72 ? -8.264 0.276 -1.116 1.00 97.44 72 PHE A O 1
ATOM 601 N N . LEU A 1 73 ? -9.771 -1.253 -0.419 1.00 96.19 73 LEU A N 1
ATOM 602 C CA . LEU A 1 73 ? -10.671 -0.311 0.234 1.00 96.19 73 LEU A CA 1
ATOM 603 C C . LEU A 1 73 ? -10.490 -0.469 1.739 1.00 96.19 73 LEU A C 1
ATOM 605 O O . LEU A 1 73 ? -10.449 -1.592 2.241 1.00 96.19 73 LEU A O 1
ATOM 609 N N . ALA A 1 74 ? -10.369 0.645 2.444 1.00 94.88 74 ALA A N 1
ATOM 610 C CA . ALA A 1 74 ? -10.170 0.642 3.877 1.00 94.88 74 ALA A CA 1
ATOM 611 C C . ALA A 1 74 ? -10.862 1.841 4.515 1.00 94.88 74 ALA A C 1
ATOM 613 O O . ALA A 1 74 ? -11.023 2.882 3.874 1.00 94.88 74 ALA A O 1
ATOM 614 N N . GLU A 1 75 ? -11.215 1.685 5.780 1.00 93.88 75 GLU A N 1
ATOM 615 C CA . GLU A 1 75 ? -11.728 2.748 6.636 1.00 93.88 75 GLU A CA 1
ATOM 616 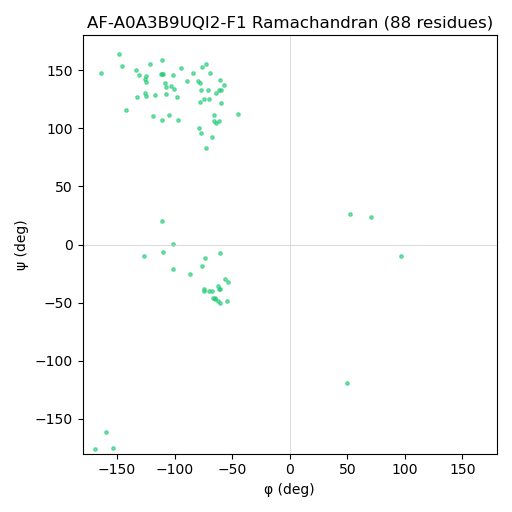C C . GLU A 1 75 ? -10.713 3.093 7.729 1.00 93.88 75 GLU A C 1
ATOM 618 O O . GLU A 1 75 ? -9.829 2.293 8.056 1.00 93.88 75 GLU A O 1
ATOM 623 N N . LEU A 1 76 ? -10.831 4.299 8.286 1.00 91.44 76 LEU A N 1
ATOM 624 C CA . LEU A 1 76 ? -10.037 4.710 9.440 1.00 91.44 76 LEU A CA 1
ATOM 625 C C . LEU A 1 76 ? -10.345 3.796 10.626 1.00 91.44 76 LEU A C 1
ATOM 627 O O . LEU A 1 76 ? -11.506 3.547 10.940 1.00 91.44 76 LEU A O 1
ATOM 631 N N . SER A 1 77 ? -9.300 3.314 11.295 1.00 87.25 77 SER A N 1
ATOM 632 C CA . SER A 1 77 ? -9.473 2.602 12.557 1.00 87.25 77 SER A CA 1
ATOM 633 C C . SER A 1 77 ? -9.719 3.599 13.688 1.00 87.25 77 SER A C 1
ATOM 635 O O . SER A 1 77 ? -9.047 4.627 13.769 1.00 87.25 77 SER A O 1
ATOM 637 N N . GLU A 1 78 ? -10.642 3.274 14.592 1.00 78.56 78 GLU A N 1
ATOM 638 C CA . GLU A 1 78 ? -10.820 4.008 15.852 1.00 78.56 78 GLU A CA 1
ATOM 639 C C . GLU A 1 78 ? -9.697 3.709 16.864 1.00 78.56 78 GLU A C 1
ATOM 641 O O . GLU A 1 78 ? -9.567 4.399 17.877 1.00 78.56 78 GLU A O 1
ATOM 646 N N . GLU A 1 79 ? -8.864 2.694 16.605 1.00 69.12 79 GLU A N 1
ATOM 647 C CA . GLU A 1 79 ? -7.745 2.349 17.477 1.00 69.12 79 GLU A CA 1
ATOM 648 C C . GLU A 1 79 ? -6.563 3.317 17.292 1.00 69.12 79 GLU A C 1
ATOM 650 O O . GLU A 1 79 ? -6.142 3.571 16.155 1.00 69.12 79 GLU A O 1
ATOM 655 N N . PRO A 1 80 ? -5.975 3.829 18.393 1.00 58.28 80 PRO A N 1
ATOM 656 C CA . PRO A 1 80 ? -4.859 4.764 18.322 1.00 58.28 80 PRO A CA 1
ATOM 657 C C . PRO A 1 80 ? -3.697 4.156 17.531 1.00 58.28 80 PRO A C 1
ATOM 659 O O . PRO A 1 80 ? -3.372 2.983 17.718 1.00 58.28 80 PRO A O 1
ATOM 662 N N . ALA A 1 81 ? -3.075 4.965 16.660 1.00 58.94 81 ALA A N 1
ATOM 663 C CA . ALA A 1 81 ? -1.833 4.620 15.967 1.00 58.94 81 ALA A CA 1
ATOM 664 C C . ALA A 1 81 ? -0.864 4.009 16.985 1.00 58.94 81 ALA A C 1
ATOM 666 O O . ALA A 1 81 ? -0.452 4.685 17.930 1.00 58.94 81 ALA A O 1
ATOM 667 N N . ALA A 1 82 ? -0.560 2.715 16.846 1.00 55.34 82 ALA A N 1
ATOM 668 C CA . ALA A 1 82 ? 0.476 2.108 17.657 1.00 55.34 82 ALA A CA 1
ATOM 669 C C . ALA A 1 82 ? 1.768 2.786 17.210 1.00 55.34 82 ALA A C 1
ATOM 671 O O . ALA A 1 82 ? 2.213 2.593 16.084 1.00 55.34 82 ALA A O 1
ATOM 672 N N . ILE A 1 83 ? 2.290 3.678 18.050 1.00 51.78 83 ILE A N 1
ATOM 673 C CA . ILE A 1 83 ? 3.497 4.436 17.742 1.00 51.78 83 ILE A CA 1
ATOM 674 C C . ILE A 1 83 ? 4.637 3.423 17.638 1.00 51.78 83 ILE A C 1
ATOM 676 O O . ILE A 1 83 ? 5.100 2.907 18.659 1.00 51.78 83 ILE A O 1
ATOM 680 N N . ASP A 1 84 ? 5.080 3.123 16.416 1.00 55.53 84 ASP A N 1
ATOM 681 C CA . ASP A 1 84 ? 6.341 2.424 16.212 1.00 55.53 84 ASP A CA 1
ATOM 682 C C . ASP A 1 84 ? 7.476 3.440 16.361 1.00 55.53 84 ASP A C 1
ATOM 684 O O . ASP A 1 84 ? 7.782 4.240 15.477 1.00 55.53 84 ASP A O 1
ATOM 688 N N . TYR A 1 85 ? 8.101 3.424 17.536 1.00 53.66 85 TYR A N 1
ATOM 689 C CA . TYR A 1 85 ? 9.218 4.299 17.884 1.00 53.66 85 TYR A CA 1
ATOM 690 C C . TYR A 1 85 ? 10.452 4.121 16.977 1.00 53.66 85 TYR A C 1
ATOM 692 O O . TYR A 1 85 ? 11.398 4.897 17.107 1.00 53.66 85 TYR A O 1
ATOM 700 N N . LYS A 1 86 ? 10.481 3.130 16.073 1.00 48.69 86 LYS A N 1
ATOM 701 C CA . LYS A 1 86 ? 11.589 2.927 15.124 1.00 48.69 86 LYS A CA 1
ATOM 702 C C . LYS A 1 86 ? 11.607 3.907 13.950 1.00 48.69 86 LYS A C 1
ATOM 704 O O . LYS A 1 86 ? 12.660 4.057 13.336 1.00 48.69 86 LYS 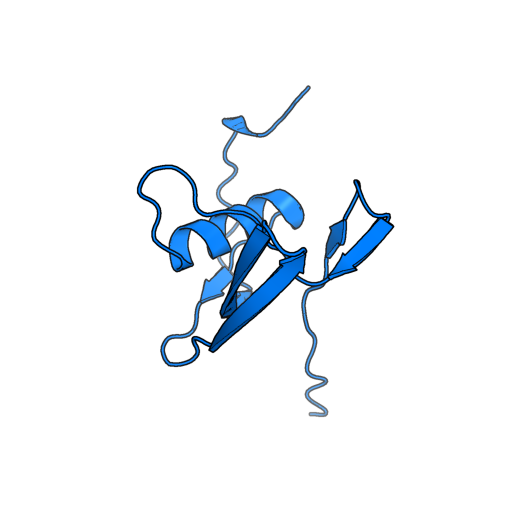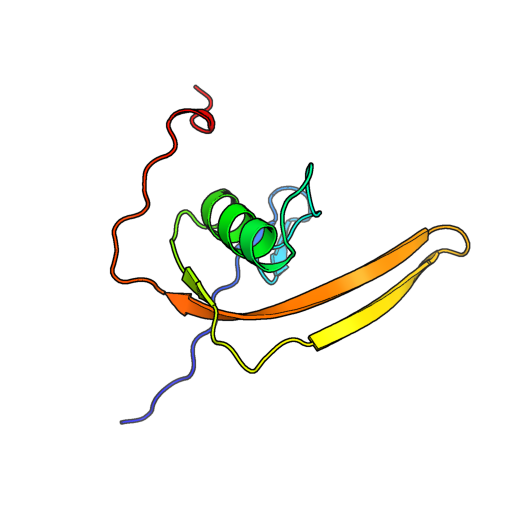A O 1
ATOM 709 N N . GLU A 1 87 ? 10.500 4.585 13.659 1.00 47.53 87 GLU A N 1
ATOM 710 C CA . GLU A 1 87 ? 10.388 5.492 12.503 1.00 47.53 87 GLU A CA 1
ATOM 711 C C . GLU A 1 87 ? 10.510 6.979 12.859 1.00 47.53 87 GLU A C 1
ATOM 713 O O . GLU A 1 87 ? 10.480 7.851 11.989 1.00 47.53 87 GLU A O 1
ATOM 718 N N . ILE A 1 88 ? 10.703 7.296 14.141 1.00 42.16 88 ILE A N 1
ATOM 719 C CA . ILE A 1 88 ? 10.992 8.661 14.577 1.00 42.16 88 ILE A CA 1
ATOM 720 C C . ILE A 1 88 ? 12.466 8.948 14.267 1.00 42.16 88 ILE A C 1
ATOM 722 O O . ILE A 1 88 ? 13.361 8.579 15.027 1.00 42.16 88 ILE A O 1
ATOM 726 N N . HIS A 1 89 ? 12.732 9.585 13.129 1.00 42.00 89 HIS A N 1
ATOM 727 C CA . HIS A 1 89 ? 14.027 10.211 12.870 1.00 42.00 89 HIS A CA 1
ATOM 728 C C . HIS A 1 89 ? 14.107 11.555 13.608 1.00 42.00 89 HIS A C 1
ATOM 730 O O . HIS A 1 89 ? 13.247 12.416 13.415 1.00 42.00 89 HIS A O 1
ATOM 736 N N . GLU A 1 90 ? 15.122 11.683 14.471 1.00 36.44 90 GLU A N 1
ATOM 737 C CA . GLU A 1 90 ? 15.534 12.926 15.148 1.00 36.44 90 GLU A CA 1
ATOM 738 C C . GLU A 1 90 ? 15.972 14.014 14.153 1.00 36.44 90 GLU A C 1
ATOM 740 O O . GLU A 1 90 ? 16.607 13.670 13.125 1.00 36.44 90 GLU A O 1
#

Solvent-accessible surface area (backbone atoms only — not comparable to full-atom values): 5996 Å² total; per-residue (Å²): 129,90,77,77,85,78,77,84,66,36,70,40,84,90,73,75,41,78,41,66,66,71,77,74,78,54,97,88,53,50,76,67,54,34,53,45,51,30,30,31,75,72,69,65,43,40,60,46,70,47,84,94,47,78,47,79,49,77,49,66,85,48,102,86,40,77,45,78,48,77,46,72,47,65,46,80,43,92,59,78,57,79,80,64,75,85,74,69,80,129

Radius of gyration: 14.84 Å; Cα contacts (8 Å, |Δi|>4): 105; chains: 1; bounding box: 43×29×40 Å

Mean predicted aligned error: 7.09 Å

Sequence (90 aa):
MDENLEFLAVKSKLSNRWGFAKGHVEFEETEKETAKREVLEEAGININIHDGFRMKIDYKINENIKKEVIFFLAELSEEPAAIDYKEIHE

Foldseek 3Di:
DPPPDDDDWFQDPVPRDIDHQDDDDDDPDDPVRRNQVSCCLGPVFGKDWDPPDKDWDWDAPDPPDIDIDIDTDIDTDPDHRPDPPVNDDD

Nearest PDB structures (foldseek):
  4mpo-asse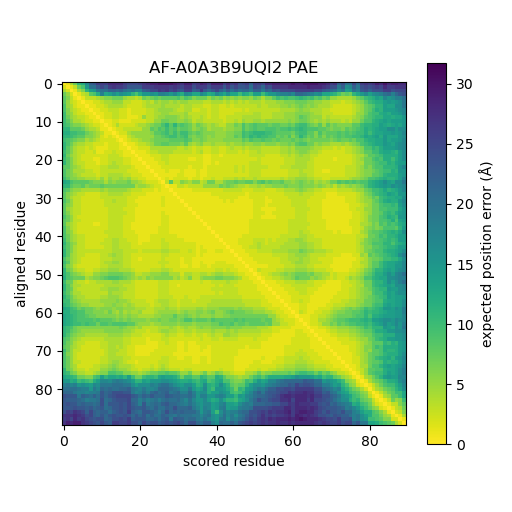mbly7_G  TM=7.285E-01  e=1.747E-03  Chlamydia trachomatis L2/434/Bu
  4mpo-assembly3_C  TM=7.480E-01  e=1.359E-03  Chlamydia trachomatis L2/434/Bu
  6nci-assembly1_B  TM=8.099E-01  e=5.203E-02  Bacillus cereus ATCC 14579
  7ane-assembly1_Ac  TM=6.690E-01  e=2.259E+00  Leishmania major

Secondary structure (DSSP, 8-state):
---------EE-TTT--EE-------TT--HHHHHHHHHHHHHS--EEEEEEEEEEEEEESSSS-EEEEEEEEEEE-SS-----TTS---

pLDDT: mean 85.83, std 16.03, range [36.44, 97.75]